Protein AF-A0A1L3LLV0-F1 (afdb_monomer)

Structure (mmCIF, N/CA/C/O backbone):
data_AF-A0A1L3LLV0-F1
#
_entry.id   AF-A0A1L3LLV0-F1
#
loop_
_atom_site.group_PDB
_atom_site.id
_atom_site.type_symbol
_atom_site.label_atom_id
_atom_site.label_alt_id
_atom_site.label_comp_id
_atom_site.label_asym_id
_atom_site.label_entity_id
_atom_site.label_seq_id
_atom_site.pdbx_PDB_ins_code
_atom_site.Cartn_x
_atom_site.Cartn_y
_atom_site.Cartn_z
_atom_site.occupancy
_atom_site.B_iso_or_equiv
_atom_site.auth_seq_id
_atom_site.auth_comp_id
_atom_site.auth_asym_id
_atom_site.auth_atom_id
_atom_site.pdbx_PDB_model_num
ATOM 1 N N . MET A 1 1 ? -9.779 -7.417 -1.534 1.00 68.75 1 MET A N 1
ATOM 2 C CA . MET A 1 1 ? -10.183 -6.007 -1.340 1.00 68.75 1 MET A CA 1
ATOM 3 C C . MET A 1 1 ? -8.978 -5.081 -1.438 1.00 68.75 1 MET A C 1
ATOM 5 O O . MET A 1 1 ? -8.954 -4.309 -2.376 1.00 68.75 1 MET A O 1
ATOM 9 N N . LEU A 1 2 ? -7.946 -5.227 -0.591 1.00 73.56 2 LEU A N 1
ATOM 10 C CA . LEU A 1 2 ? -6.718 -4.408 -0.671 1.00 73.56 2 LEU A CA 1
ATOM 11 C C . LEU A 1 2 ? -5.970 -4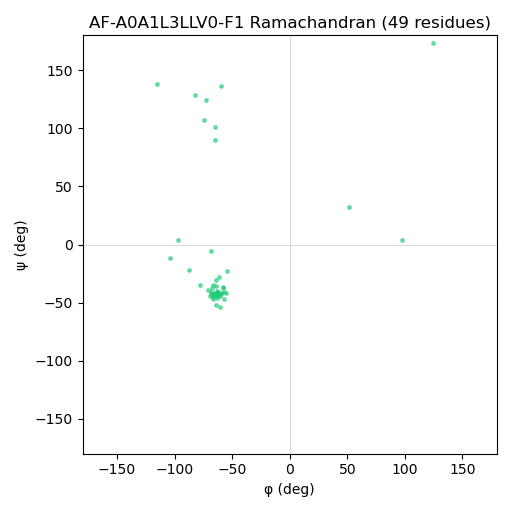.488 -2.010 1.00 73.56 2 LEU A C 1
ATOM 13 O O . LEU A 1 2 ? -5.500 -3.463 -2.480 1.00 73.56 2 LEU A O 1
ATOM 17 N N . GLY A 1 3 ? -5.914 -5.667 -2.641 1.00 75.38 3 GLY A N 1
ATOM 18 C CA . GLY A 1 3 ? -5.277 -5.818 -3.958 1.00 75.38 3 GLY A CA 1
ATOM 19 C C . GLY A 1 3 ? -5.895 -4.924 -5.040 1.00 75.38 3 GLY A C 1
ATOM 20 O O . GLY A 1 3 ? -5.164 -4.329 -5.810 1.00 75.38 3 GLY A O 1
ATOM 21 N N . ILE A 1 4 ? -7.220 -4.728 -5.016 1.00 82.69 4 ILE A N 1
ATOM 22 C CA . ILE A 1 4 ? -7.913 -3.846 -5.972 1.00 82.69 4 ILE A CA 1
ATOM 23 C C . ILE A 1 4 ? -7.529 -2.381 -5.725 1.00 82.69 4 ILE A C 1
ATOM 25 O O . ILE A 1 4 ? -7.246 -1.659 -6.668 1.00 82.69 4 ILE A O 1
ATOM 29 N N . VAL A 1 5 ? -7.463 -1.954 -4.455 1.00 79.44 5 VAL A N 1
ATOM 30 C CA . VAL A 1 5 ? -7.024 -0.592 -4.086 1.00 79.44 5 VAL A CA 1
ATOM 31 C C . VAL A 1 5 ? -5.604 -0.334 -4.573 1.00 79.44 5 VAL A C 1
ATOM 33 O O . VAL A 1 5 ? -5.305 0.742 -5.076 1.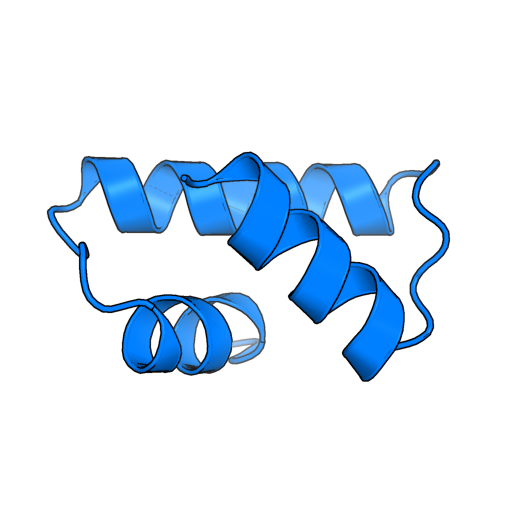00 79.44 5 VAL A O 1
ATOM 36 N N . PHE A 1 6 ? -4.734 -1.326 -4.397 1.00 83.75 6 PHE A N 1
ATOM 37 C CA . PHE A 1 6 ? -3.344 -1.250 -4.804 1.00 83.75 6 PHE A CA 1
ATOM 38 C C . PHE A 1 6 ? -3.207 -1.176 -6.327 1.00 83.75 6 PHE A C 1
ATOM 40 O O . PHE A 1 6 ? -2.537 -0.276 -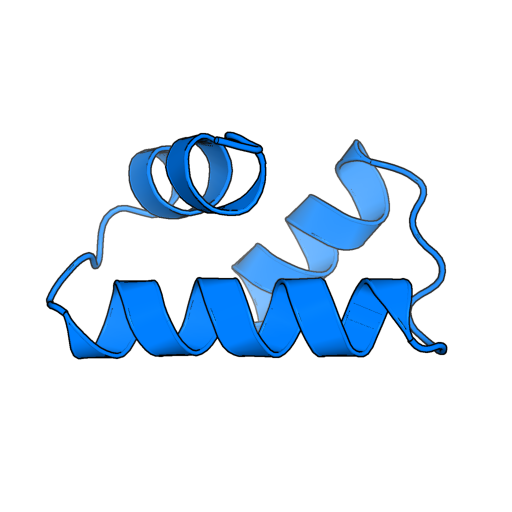6.816 1.00 83.75 6 PHE A O 1
ATOM 47 N N . ASP A 1 7 ? -3.906 -2.031 -7.075 1.00 85.88 7 ASP A N 1
ATOM 48 C CA . ASP A 1 7 ? -3.903 -1.991 -8.542 1.00 85.88 7 ASP A CA 1
ATOM 49 C C . ASP A 1 7 ? -4.484 -0.677 -9.087 1.00 85.88 7 ASP A C 1
ATOM 51 O O . ASP A 1 7 ? -3.939 -0.102 -10.027 1.00 85.88 7 ASP A O 1
ATOM 55 N N . GLU A 1 8 ? -5.551 -0.154 -8.474 1.00 85.88 8 GLU A N 1
ATOM 56 C CA . GLU A 1 8 ? -6.104 1.156 -8.830 1.00 85.88 8 GLU A CA 1
ATOM 57 C C . GLU A 1 8 ? -5.107 2.285 -8.561 1.00 85.88 8 GLU A C 1
ATOM 59 O O . GLU A 1 8 ? -4.970 3.176 -9.392 1.00 85.88 8 GLU A O 1
ATOM 64 N N . LEU A 1 9 ? -4.379 2.239 -7.443 1.00 83.25 9 LEU A N 1
ATOM 65 C CA . LEU A 1 9 ? -3.332 3.211 -7.131 1.00 83.25 9 LEU A CA 1
ATOM 66 C C . LEU A 1 9 ? -2.157 3.125 -8.108 1.00 83.25 9 LEU A C 1
ATOM 68 O O . LEU A 1 9 ? -1.659 4.150 -8.563 1.00 83.25 9 LEU A O 1
ATOM 72 N N . LEU A 1 10 ? -1.720 1.920 -8.463 1.00 85.81 10 LEU A N 1
ATOM 73 C CA . LEU A 1 10 ? -0.672 1.734 -9.463 1.00 85.81 10 LEU A CA 1
ATOM 74 C C . LEU A 1 10 ? -1.102 2.302 -10.821 1.00 85.81 10 LEU A C 1
ATOM 76 O O . LEU A 1 10 ? -0.339 3.030 -11.455 1.00 85.81 10 LEU A O 1
ATOM 80 N N . ALA A 1 11 ? -2.341 2.034 -11.240 1.00 86.50 11 ALA A N 1
ATOM 81 C CA . ALA A 1 11 ? -2.892 2.540 -12.492 1.00 86.50 11 ALA A CA 1
ATOM 82 C C . ALA A 1 11 ? -3.065 4.069 -12.488 1.00 86.50 11 ALA A C 1
ATOM 84 O O . ALA A 1 11 ? -2.688 4.733 -13.452 1.00 86.50 11 ALA A O 1
ATOM 85 N N . GLU A 1 12 ? -3.601 4.635 -11.405 1.00 84.19 12 GLU A N 1
ATOM 86 C CA . GLU A 1 12 ? -3.878 6.070 -11.268 1.00 84.19 12 GLU A CA 1
ATOM 87 C C . GLU A 1 12 ? -2.592 6.906 -11.232 1.00 84.19 12 GLU A C 1
ATOM 89 O O . GLU A 1 12 ? -2.538 7.991 -11.811 1.00 84.19 12 GLU A O 1
ATOM 94 N N . TYR A 1 13 ? -1.529 6.372 -10.628 1.00 79.75 13 TYR A N 1
ATOM 95 C CA . TYR A 1 13 ? -0.230 7.043 -10.527 1.00 79.75 13 TYR A CA 1
ATOM 96 C C . TYR A 1 13 ? 0.765 6.602 -11.601 1.00 79.75 13 TYR A C 1
ATOM 98 O O . TYR A 1 13 ? 1.905 7.063 -11.603 1.00 79.75 13 TYR A O 1
ATOM 106 N N . CYS A 1 14 ? 0.335 5.740 -12.529 1.00 83.56 14 CYS A N 1
ATOM 107 C CA . CYS A 1 14 ? 1.173 5.150 -13.569 1.00 83.56 14 CYS A CA 1
ATOM 108 C C . CYS A 1 14 ? 2.459 4.511 -13.000 1.00 83.56 14 CYS A C 1
ATOM 110 O O . CYS A 1 14 ? 3.513 4.527 -13.641 1.00 83.56 14 CYS A O 1
ATOM 112 N N . ILE A 1 15 ? 2.370 3.973 -11.780 1.00 83.19 15 ILE A N 1
ATOM 113 C CA . ILE A 1 15 ? 3.473 3.305 -11.093 1.00 83.19 15 ILE A CA 1
ATOM 114 C C . ILE A 1 15 ? 3.535 1.873 -11.630 1.00 83.19 15 ILE A C 1
ATOM 116 O O . ILE A 1 15 ? 2.510 1.182 -11.655 1.00 83.19 15 ILE A O 1
ATOM 120 N N . PRO A 1 16 ? 4.708 1.399 -12.074 1.00 83.75 16 PRO A N 1
ATOM 121 C CA . PRO A 1 16 ? 4.860 0.006 -12.460 1.00 83.75 16 PRO A CA 1
ATOM 122 C C . PRO A 1 16 ? 4.552 -0.896 -11.262 1.00 83.75 16 PRO A C 1
ATOM 124 O O . PRO A 1 16 ? 4.998 -0.631 -10.155 1.00 83.75 16 PRO A O 1
ATOM 127 N N . ASN A 1 17 ? 3.800 -1.976 -11.493 1.00 79.94 17 ASN A N 1
ATOM 128 C CA . ASN A 1 17 ? 3.457 -2.989 -10.482 1.00 79.94 17 ASN A CA 1
ATOM 129 C C . ASN A 1 17 ? 4.688 -3.586 -9.776 1.00 79.94 17 ASN A C 1
ATOM 131 O O . ASN A 1 17 ? 4.586 -4.074 -8.652 1.00 79.94 17 ASN A O 1
ATOM 135 N N . GLU A 1 18 ? 5.842 -3.514 -10.430 1.00 80.94 18 GLU A N 1
ATOM 136 C CA . GLU A 1 18 ? 7.098 -4.060 -9.959 1.00 80.94 18 GLU A CA 1
ATOM 137 C C . GLU A 1 18 ? 8.096 -2.933 -9.699 1.00 80.94 18 GLU A C 1
ATOM 139 O O . GLU A 1 18 ? 8.246 -2.004 -10.497 1.00 80.94 18 GLU A O 1
ATOM 144 N N . GLY A 1 19 ? 8.819 -3.050 -8.588 1.00 85.25 19 GLY A N 1
ATOM 145 C CA . GLY A 1 19 ? 9.892 -2.139 -8.226 1.00 85.25 19 GLY A CA 1
ATOM 146 C C . GLY A 1 19 ? 9.715 -1.511 -6.844 1.00 85.25 19 GLY A C 1
ATOM 147 O O . GLY A 1 19 ? 8.683 -1.677 -6.191 1.00 85.25 19 GLY A O 1
ATOM 148 N N . PRO A 1 20 ? 10.730 -0.760 -6.391 1.00 85.56 20 PRO A N 1
ATOM 149 C CA . PRO A 1 20 ? 10.757 -0.196 -5.044 1.00 85.56 20 PRO A CA 1
ATOM 150 C C . PRO A 1 20 ? 9.600 0.777 -4.776 1.00 85.56 20 PRO A C 1
ATOM 152 O O . PRO A 1 20 ? 9.158 0.905 -3.640 1.00 85.56 20 PRO A O 1
ATOM 155 N N . GLU A 1 21 ? 9.068 1.438 -5.807 1.00 83.94 21 GLU A N 1
ATOM 156 C CA . GLU A 1 21 ? 7.917 2.343 -5.679 1.00 83.94 21 GLU A CA 1
ATOM 157 C C . GLU A 1 21 ? 6.607 1.590 -5.412 1.00 83.94 21 GLU A C 1
ATOM 159 O O . GLU A 1 21 ? 5.808 2.030 -4.584 1.00 83.94 21 GLU A O 1
ATOM 164 N N . ALA A 1 22 ? 6.410 0.434 -6.051 1.00 86.38 22 ALA A N 1
ATOM 165 C CA . ALA A 1 22 ? 5.269 -0.437 -5.792 1.00 86.38 22 ALA A CA 1
ATOM 166 C C . ALA A 1 22 ? 5.349 -1.068 -4.399 1.00 86.38 22 ALA A C 1
ATOM 168 O O . ALA A 1 22 ? 4.347 -1.117 -3.688 1.00 86.38 22 ALA A O 1
ATOM 169 N N . GLU A 1 23 ? 6.539 -1.501 -3.978 1.00 87.38 23 GLU A N 1
ATOM 170 C CA . GLU A 1 23 ? 6.754 -2.047 -2.635 1.00 87.38 23 GLU A CA 1
ATOM 171 C C . GLU A 1 23 ? 6.507 -0.999 -1.539 1.00 87.38 23 GLU A C 1
ATOM 173 O O . GLU A 1 23 ? 5.818 -1.295 -0.560 1.00 87.38 23 GLU A O 1
ATOM 178 N N . ASP A 1 24 ? 6.991 0.238 -1.711 1.00 87.94 24 ASP A N 1
ATOM 179 C CA . ASP A 1 24 ? 6.752 1.334 -0.759 1.00 87.94 24 ASP A CA 1
ATOM 180 C C . ASP A 1 24 ? 5.255 1.668 -0.668 1.00 87.94 24 ASP A C 1
ATOM 182 O O . ASP A 1 24 ? 4.693 1.797 0.425 1.00 87.94 24 ASP A O 1
ATOM 186 N N . LEU A 1 25 ? 4.572 1.727 -1.815 1.00 86.06 25 LEU A N 1
ATOM 187 C CA . LEU A 1 25 ? 3.130 1.941 -1.883 1.00 86.06 25 LEU A CA 1
ATOM 188 C C . LEU A 1 25 ? 2.357 0.798 -1.205 1.00 86.06 25 LEU A C 1
ATOM 190 O O . LEU A 1 25 ? 1.434 1.055 -0.427 1.00 86.06 25 LEU A O 1
ATOM 194 N N . ALA A 1 26 ? 2.751 -0.456 -1.440 1.00 86.69 26 ALA A N 1
ATOM 195 C CA . ALA A 1 26 ? 2.1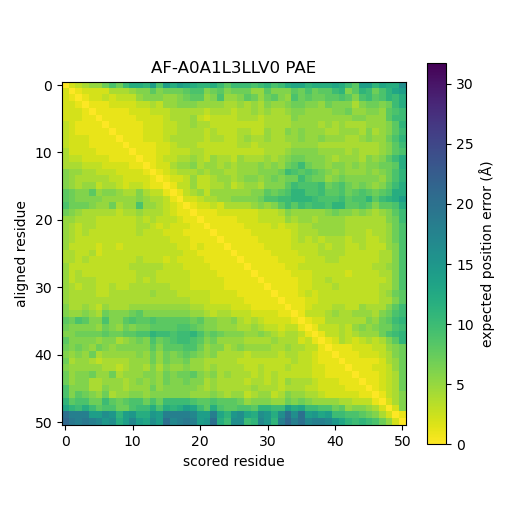23 -1.626 -0.837 1.00 86.69 26 ALA A CA 1
ATOM 196 C C . ALA A 1 26 ? 2.284 -1.603 0.686 1.00 86.69 26 ALA A C 1
ATOM 198 O O . ALA A 1 26 ? 1.304 -1.777 1.414 1.00 86.69 26 ALA A O 1
ATOM 199 N N . ALA A 1 27 ? 3.494 -1.318 1.175 1.00 88.75 27 ALA A N 1
ATOM 200 C CA . ALA A 1 27 ? 3.786 -1.213 2.600 1.00 88.75 27 ALA A CA 1
ATOM 201 C C . ALA A 1 27 ? 2.947 -0.118 3.276 1.00 88.75 27 ALA A C 1
ATOM 203 O O . ALA A 1 27 ? 2.394 -0.340 4.359 1.00 88.75 27 ALA A O 1
ATOM 204 N N . ARG A 1 28 ? 2.776 1.043 2.630 1.00 86.25 28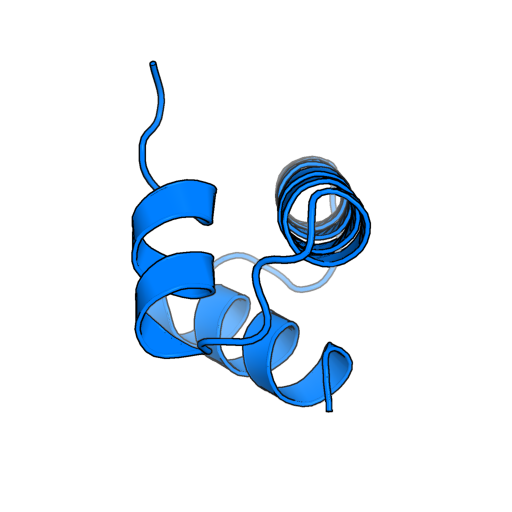 ARG A N 1
ATOM 205 C CA . ARG A 1 28 ? 1.921 2.135 3.129 1.00 86.25 28 ARG A CA 1
ATOM 206 C C . ARG A 1 2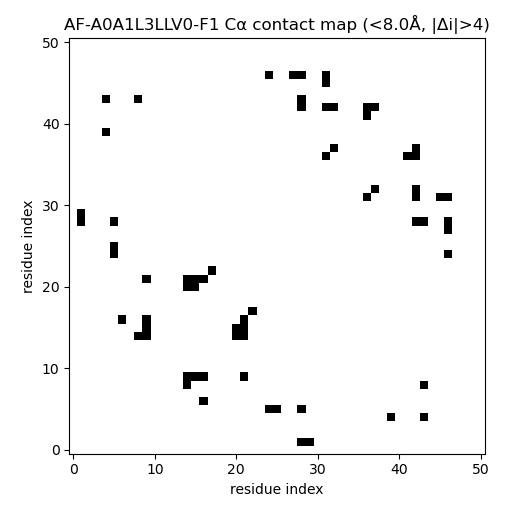8 ? 0.457 1.739 3.198 1.00 86.25 28 ARG A C 1
ATOM 208 O O . ARG A 1 28 ? -0.158 1.885 4.251 1.00 86.25 28 ARG A O 1
ATOM 215 N N . VAL A 1 29 ? -0.094 1.222 2.101 1.00 86.19 29 VAL A N 1
ATOM 216 C CA . VAL A 1 29 ? -1.495 0.776 2.027 1.00 86.19 29 VAL A CA 1
ATOM 217 C C . VAL A 1 29 ? -1.764 -0.287 3.093 1.00 86.19 29 VAL A C 1
ATOM 219 O O . VAL A 1 29 ? -2.778 -0.232 3.790 1.00 86.19 29 VAL A O 1
ATOM 222 N N . PHE A 1 30 ? -0.822 -1.209 3.291 1.00 86.88 30 PHE A N 1
ATOM 223 C CA . PHE A 1 30 ? -0.920 -2.245 4.312 1.00 86.88 30 PHE A CA 1
ATOM 224 C C . PHE A 1 30 ? -0.874 -1.674 5.735 1.00 86.88 30 PHE A C 1
ATOM 226 O O . PHE A 1 30 ? -1.697 -2.040 6.574 1.00 86.88 30 PHE A O 1
ATOM 233 N N . THR A 1 31 ? 0.032 -0.731 5.997 1.00 88.19 31 THR A N 1
ATOM 234 C CA . THR A 1 31 ? 0.165 -0.055 7.299 1.00 88.19 31 THR A CA 1
ATOM 235 C C . THR A 1 31 ? -1.092 0.744 7.647 1.00 88.19 31 THR A C 1
ATOM 237 O O . THR A 1 31 ? -1.611 0.646 8.759 1.00 88.19 31 THR A O 1
ATOM 240 N N . LEU A 1 32 ? -1.639 1.491 6.686 1.00 86.19 32 LEU A N 1
ATOM 241 C CA . LEU A 1 32 ? -2.879 2.252 6.850 1.00 86.19 32 LEU A CA 1
ATOM 242 C C . LEU A 1 32 ? -4.072 1.335 7.136 1.00 86.19 32 LEU A C 1
ATOM 244 O O . LEU A 1 32 ? -4.881 1.618 8.023 1.00 86.19 32 LEU A O 1
ATOM 248 N N . TYR A 1 33 ? -4.146 0.198 6.445 1.00 85.50 33 TYR A N 1
ATOM 249 C CA . TYR A 1 33 ? -5.181 -0.794 6.698 1.00 85.50 33 TYR A CA 1
ATOM 250 C C . TYR A 1 33 ? -5.064 -1.418 8.094 1.00 85.50 33 TYR A C 1
ATOM 252 O O . TYR A 1 33 ? -6.068 -1.559 8.795 1.00 85.50 33 TYR A O 1
ATOM 260 N N . GLN A 1 34 ? -3.844 -1.740 8.539 1.00 86.81 34 GLN A N 1
ATOM 261 C CA . GLN A 1 34 ? -3.592 -2.224 9.901 1.00 86.81 34 GLN A CA 1
ATOM 262 C C . GLN A 1 34 ? -3.914 -1.179 10.974 1.00 86.81 34 GLN A C 1
ATOM 264 O O . GLN A 1 34 ? -4.374 -1.543 12.054 1.00 86.81 34 GLN A O 1
ATOM 269 N N . SER A 1 35 ? -3.758 0.110 10.667 1.00 86.38 35 SER A N 1
ATOM 270 C CA . SER A 1 35 ? -4.179 1.212 11.539 1.00 86.38 35 SER A CA 1
ATOM 271 C C . SER A 1 35 ? -5.706 1.334 11.679 1.00 86.38 35 SER A C 1
ATOM 273 O O . SER A 1 35 ? -6.182 2.164 12.453 1.00 86.38 35 SER A O 1
ATOM 275 N N . GLY A 1 36 ? -6.48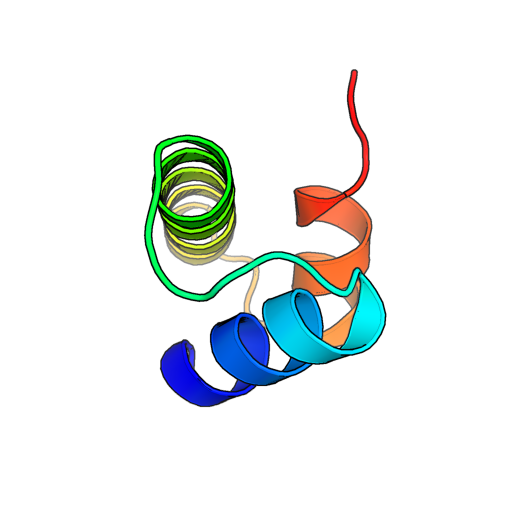5 0.535 10.944 1.00 86.50 36 GLY A N 1
ATOM 276 C CA . GLY A 1 36 ? -7.946 0.536 10.992 1.00 86.50 36 GLY A CA 1
ATOM 277 C C . GLY A 1 36 ? -8.611 1.363 9.893 1.00 86.50 36 GLY A C 1
ATOM 278 O O . GLY A 1 36 ? -9.841 1.444 9.867 1.00 86.50 36 GLY A O 1
ATOM 279 N N . VAL A 1 37 ? -7.844 1.935 8.957 1.00 84.19 37 VAL A N 1
ATOM 280 C CA . VAL A 1 37 ? -8.417 2.613 7.790 1.00 84.19 37 VAL A CA 1
ATOM 281 C C . VAL A 1 37 ? -8.943 1.564 6.816 1.00 84.19 37 VAL A C 1
ATOM 283 O O . VAL A 1 37 ? -8.187 0.863 6.150 1.00 84.19 37 VAL A O 1
ATOM 286 N N . ARG A 1 38 ? -10.268 1.448 6.741 1.00 80.94 38 ARG A N 1
ATOM 287 C CA . ARG A 1 38 ? -10.961 0.564 5.788 1.00 80.94 38 ARG A CA 1
ATOM 288 C C . ARG A 1 38 ? -11.579 1.311 4.616 1.00 80.94 38 ARG A C 1
ATOM 290 O O . ARG A 1 38 ? -12.015 0.676 3.661 1.00 80.94 38 ARG A O 1
ATOM 297 N N . ASP A 1 39 ? -11.635 2.633 4.724 1.00 84.00 39 ASP A N 1
ATOM 298 C CA . ASP A 1 39 ? -12.143 3.493 3.673 1.00 84.00 39 ASP A CA 1
ATOM 299 C C . ASP A 1 39 ? -11.129 3.556 2.527 1.00 84.00 39 ASP A C 1
ATOM 301 O O . ASP A 1 39 ? -9.948 3.850 2.729 1.00 84.00 39 ASP A O 1
ATOM 305 N N . LEU A 1 40 ? -11.611 3.216 1.337 1.00 76.88 40 LEU A N 1
ATOM 306 C CA . LEU A 1 40 ? -10.823 3.078 0.122 1.00 76.88 40 LEU A CA 1
ATOM 307 C C . LEU A 1 40 ? -10.314 4.437 -0.372 1.00 76.88 40 LEU A C 1
ATOM 309 O O . LEU A 1 40 ? -9.136 4.560 -0.698 1.00 76.88 40 LEU A O 1
ATOM 313 N N . GLU A 1 41 ? -11.164 5.466 -0.379 1.00 81.12 41 GLU A N 1
ATOM 314 C CA . GLU A 1 41 ? -10.774 6.819 -0.790 1.00 81.12 41 GLU A CA 1
ATOM 315 C C . GLU A 1 41 ? -9.795 7.433 0.213 1.00 81.12 41 GLU A C 1
ATOM 317 O O . GLU A 1 41 ? -8.824 8.095 -0.175 1.00 81.12 41 GLU A O 1
ATOM 322 N N . LEU A 1 42 ? -9.997 7.158 1.506 1.00 83.00 42 LEU A N 1
ATOM 323 C CA . LEU A 1 42 ? -9.072 7.599 2.545 1.00 83.00 42 LEU A CA 1
ATOM 324 C C . LEU A 1 42 ? -7.714 6.897 2.421 1.00 83.00 42 LEU A C 1
ATOM 326 O O . LEU A 1 42 ? -6.681 7.556 2.527 1.00 83.00 42 LEU A O 1
ATOM 330 N N . LEU A 1 43 ? -7.701 5.586 2.161 1.00 81.94 43 LEU A N 1
ATOM 331 C CA . LEU A 1 43 ? -6.480 4.812 1.916 1.00 81.94 43 LEU A CA 1
ATOM 332 C C . LEU A 1 43 ? -5.685 5.383 0.750 1.00 81.94 43 LEU A C 1
ATOM 334 O O . LEU A 1 43 ? -4.483 5.590 0.895 1.00 81.94 43 LEU A O 1
ATOM 338 N N . LYS A 1 44 ? -6.352 5.684 -0.369 1.00 78.94 44 LYS A N 1
ATOM 339 C CA . LYS A 1 44 ? -5.706 6.314 -1.522 1.00 78.94 44 LYS A CA 1
ATOM 340 C C . LYS A 1 44 ? -5.123 7.671 -1.140 1.00 78.94 44 LYS A C 1
ATOM 342 O O . LYS A 1 44 ? -3.923 7.894 -1.251 1.00 78.94 44 LYS A O 1
ATOM 347 N N . THR A 1 45 ? -5.938 8.548 -0.567 1.00 83.50 45 THR A N 1
ATOM 348 C CA . THR A 1 45 ? -5.499 9.892 -0.164 1.00 83.50 45 THR A CA 1
ATOM 349 C C . THR A 1 45 ? -4.289 9.853 0.775 1.00 83.50 45 THR A C 1
ATOM 351 O O . THR A 1 45 ? -3.354 10.639 0.620 1.00 83.50 45 THR A O 1
ATOM 354 N N . LEU A 1 46 ? -4.281 8.932 1.744 1.00 82.81 46 LEU A N 1
ATOM 355 C CA . LEU A 1 46 ? -3.210 8.795 2.730 1.00 82.81 46 LEU A CA 1
ATOM 356 C C . LEU A 1 46 ? -1.965 8.096 2.174 1.00 82.81 46 LEU A C 1
ATOM 358 O O . LEU A 1 46 ? -0.859 8.472 2.550 1.00 82.81 46 LEU A O 1
ATOM 362 N N . ALA A 1 47 ? -2.117 7.124 1.272 1.00 77.81 47 ALA A N 1
ATOM 363 C CA . ALA A 1 47 ? -0.988 6.430 0.655 1.00 77.81 47 ALA A CA 1
ATOM 364 C C . ALA A 1 47 ? -0.130 7.380 -0.201 1.00 77.81 47 ALA A C 1
ATOM 366 O O . ALA A 1 47 ? 1.099 7.272 -0.198 1.00 77.81 47 ALA A O 1
ATOM 367 N N . ILE A 1 48 ? -0.766 8.349 -0.871 1.00 75.19 48 ILE A N 1
ATOM 368 C CA . ILE A 1 48 ? -0.094 9.331 -1.740 1.00 75.19 48 ILE A CA 1
ATOM 369 C C . ILE A 1 48 ? 0.396 10.572 -1.011 1.00 75.19 48 ILE A C 1
ATOM 371 O O . ILE A 1 48 ? 1.316 11.233 -1.499 1.00 75.19 48 ILE A O 1
ATOM 375 N N . ARG A 1 49 ? -0.167 10.908 0.154 1.00 73.62 49 ARG A N 1
ATOM 376 C CA . ARG A 1 49 ? 0.321 12.037 0.952 1.00 73.62 49 ARG A CA 1
ATOM 377 C C . ARG A 1 49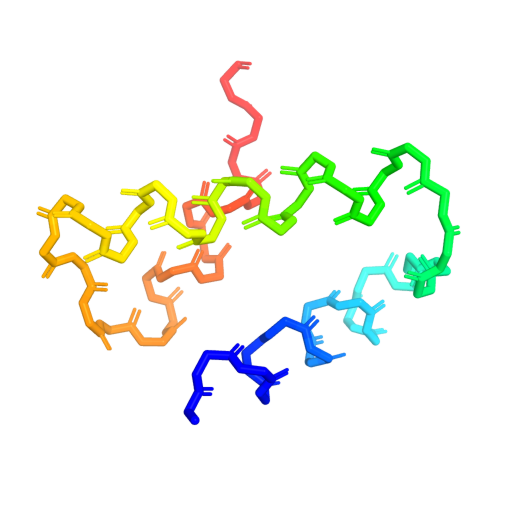 ? 1.746 11.734 1.433 1.00 73.62 49 ARG A C 1
ATOM 379 O O . ARG A 1 49 ? 1.956 11.157 2.495 1.00 73.62 49 ARG A O 1
ATOM 386 N N . ARG A 1 50 ? 2.745 12.115 0.632 1.00 58.56 50 ARG A N 1
ATOM 387 C CA . ARG A 1 50 ? 4.135 12.254 1.068 1.00 58.56 50 ARG A CA 1
ATOM 388 C C . ARG A 1 50 ? 4.160 13.391 2.087 1.00 58.56 50 ARG A C 1
ATOM 390 O O . ARG A 1 50 ? 4.048 14.554 1.706 1.00 58.56 50 ARG A O 1
ATOM 397 N N . GLY A 1 51 ? 4.202 13.028 3.367 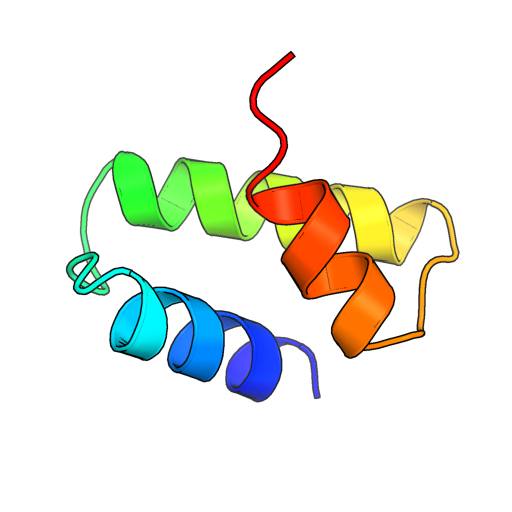1.00 49.34 51 GLY A N 1
ATOM 398 C CA . GLY A 1 51 ? 4.813 13.887 4.378 1.00 49.34 51 GLY A CA 1
ATOM 399 C C . GLY A 1 51 ? 6.297 14.036 4.087 1.00 49.34 51 GLY A C 1
ATOM 400 O O . GLY A 1 51 ? 6.887 13.040 3.605 1.00 49.34 51 GLY A O 1
#

Radius of gyration: 9.88 Å; Cα contacts (8 Å, |Δi|>4): 34; chains: 1; bounding box: 23×20×25 Å

Sequence (51 aa):
MLGIVFDELLAEYCIPNEGPEAEDLAARVFTLYQSGVRDLELLKTLAIRRG

Organism: NCBI:txid194963

Solvent-accessible surface area (backbone atoms only — not comparable to full-atom values): 3055 Å² total; per-residue (Å²): 112,70,66,56,57,49,53,49,49,27,61,77,67,70,45,56,86,68,55,74,70,33,52,53,48,49,52,41,45,52,50,44,41,73,74,65,52,78,51,66,70,58,44,50,56,55,56,68,56,78,126

Mean predicted aligned error: 4.85 Å

pLDDT: mean 81.86, std 7.1, range [49.34, 88.75]

Foldseek 3Di:
DLVVLLVVLCVVVVPPCDDPVSVLLSVQLVVCVVVVPPDSVVSSVRSPPDD

Secondary structure (DSSP, 8-state):
-HHHHHHHHHHHTT--SSSHHHHHHHHHHHHHHHTT---HHHHHHHHH---